Protein AF-A0A7X8VJ86-F1 (afdb_monomer_lite)

Secondary structure (DSSP, 8-state):
-PPEEEETTEEEEEEEEEEETTEEEEEE-TTS-HHHHHHHHHHHHTT--TTT--TTTT--SEEEEE-TTT--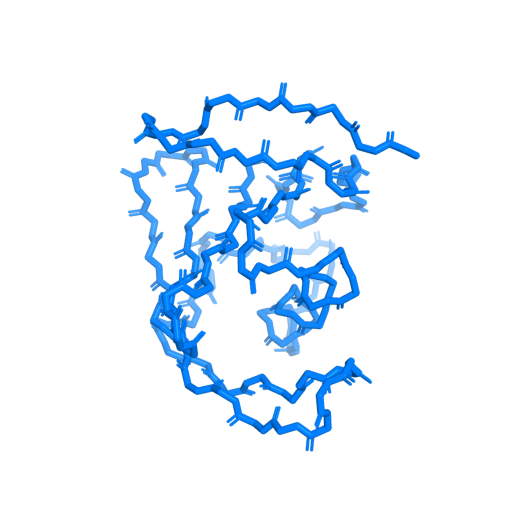EEEEEEEE-SSS-EEEEETTTEEEEE-

Sequence (99 aa):
MGKDVTIAGAPATVCIYGDGWGTNVWAGNANASCEFVSAVHEELIEGLDPTRDNIRQNLKPAITVTSPVTQQSYDMTCVQRNEELLSCTGGANATVFFY

Radius of gyration: 12.18 Å; chains: 1; bounding box: 28×31×28 Å

Structure (mmCIF, N/CA/C/O backbone):
data_AF-A0A7X8VJ86-F1
#
_entry.id   AF-A0A7X8VJ86-F1
#
loop_
_atom_site.group_PDB
_atom_site.id
_atom_site.type_symbol
_atom_site.label_atom_id
_atom_site.label_alt_id
_atom_site.label_comp_id
_atom_site.label_asym_id
_atom_site.label_entity_id
_atom_site.label_seq_id
_atom_site.pdbx_PDB_ins_code
_atom_site.Cartn_x
_atom_site.Cartn_y
_atom_site.Cartn_z
_atom_site.occupancy
_atom_site.B_iso_or_equiv
_atom_site.auth_seq_id
_atom_site.auth_comp_id
_atom_site.auth_asym_id
_atom_site.auth_atom_id
_atom_site.pdbx_PDB_model_num
ATOM 1 N N . MET A 1 1 ? 11.921 10.426 12.709 1.00 43.94 1 MET A N 1
ATOM 2 C CA . MET A 1 1 ? 11.079 11.524 12.187 1.00 43.94 1 MET A CA 1
ATOM 3 C C . MET A 1 1 ? 11.174 11.501 10.680 1.00 43.94 1 MET A C 1
ATOM 5 O O . MET A 1 1 ? 12.288 11.538 10.165 1.00 43.94 1 MET A O 1
ATOM 9 N N . GLY A 1 2 ? 10.036 11.330 10.014 1.00 50.91 2 GLY A N 1
ATOM 10 C CA . GLY A 1 2 ? 9.982 11.212 8.566 1.00 50.91 2 GLY A CA 1
ATOM 11 C C . GLY A 1 2 ? 10.228 12.530 7.853 1.00 50.91 2 GLY A C 1
ATOM 12 O O . GLY A 1 2 ? 10.022 13.596 8.429 1.00 50.91 2 GLY A O 1
ATOM 13 N N . LYS A 1 3 ? 10.713 12.457 6.614 1.00 59.38 3 LYS A N 1
ATOM 14 C CA . LYS A 1 3 ? 10.787 13.623 5.730 1.00 59.38 3 LYS A CA 1
ATOM 15 C C . LYS A 1 3 ? 9.561 13.627 4.833 1.00 59.38 3 LYS A C 1
ATOM 17 O O . LYS A 1 3 ? 9.259 12.600 4.226 1.00 59.38 3 LYS A O 1
ATOM 22 N N . ASP A 1 4 ? 8.894 14.770 4.745 1.00 64.81 4 ASP A N 1
ATOM 23 C CA . ASP A 1 4 ? 7.819 14.965 3.780 1.00 64.81 4 ASP A CA 1
ATOM 24 C C . ASP A 1 4 ? 8.415 15.014 2.372 1.00 64.81 4 ASP A C 1
ATOM 26 O O . ASP A 1 4 ? 9.352 15.763 2.083 1.00 64.81 4 ASP A O 1
ATOM 30 N N . VAL A 1 5 ? 7.891 14.161 1.507 1.00 65.75 5 VAL A N 1
ATOM 31 C CA . VAL A 1 5 ? 8.307 13.950 0.126 1.00 65.75 5 VAL A CA 1
ATOM 32 C C . VAL A 1 5 ? 7.072 13.939 -0.764 1.00 65.75 5 VAL A C 1
ATOM 34 O O . VAL A 1 5 ? 5.961 13.657 -0.327 1.00 65.75 5 VAL A O 1
ATOM 37 N N . THR A 1 6 ? 7.248 14.257 -2.040 1.00 70.50 6 THR A N 1
ATOM 38 C CA . THR A 1 6 ? 6.187 14.060 -3.032 1.00 70.50 6 THR A CA 1
ATOM 39 C C . THR A 1 6 ? 6.509 12.802 -3.822 1.00 70.50 6 THR A C 1
ATOM 41 O O . THR A 1 6 ? 7.485 12.788 -4.570 1.00 70.50 6 THR A O 1
ATOM 44 N N . ILE A 1 7 ? 5.708 11.748 -3.660 1.00 64.06 7 ILE A N 1
ATOM 45 C CA . ILE A 1 7 ? 5.861 10.489 -4.401 1.00 64.06 7 ILE A CA 1
ATOM 46 C C . ILE A 1 7 ? 4.687 10.367 -5.367 1.00 64.06 7 ILE A C 1
ATOM 48 O O . ILE A 1 7 ? 3.530 10.441 -4.963 1.00 64.06 7 ILE A O 1
ATOM 52 N N . ALA A 1 8 ? 4.988 10.232 -6.662 1.00 59.94 8 ALA A N 1
ATOM 53 C CA . ALA A 1 8 ? 3.986 10.189 -7.733 1.00 59.94 8 ALA A CA 1
ATOM 54 C C . ALA A 1 8 ? 2.981 11.368 -7.709 1.00 59.94 8 ALA A C 1
ATOM 56 O O . ALA A 1 8 ? 1.814 11.209 -8.056 1.00 59.94 8 ALA A O 1
ATOM 57 N N . GLY A 1 9 ? 3.427 12.558 -7.287 1.00 62.28 9 GLY A N 1
ATOM 58 C CA . GLY A 1 9 ? 2.580 13.753 -7.182 1.00 62.28 9 GLY A CA 1
ATOM 59 C C . GLY A 1 9 ? 1.719 13.833 -5.914 1.00 62.28 9 GLY A C 1
ATOM 60 O O . GLY A 1 9 ? 1.022 14.829 -5.735 1.00 62.28 9 GLY A O 1
ATOM 61 N N . ALA A 1 10 ? 1.780 12.837 -5.023 1.00 67.69 10 ALA A N 1
ATOM 62 C CA . ALA A 1 10 ? 1.075 12.840 -3.744 1.00 67.69 10 ALA A CA 1
ATOM 63 C C . ALA A 1 10 ? 2.025 13.187 -2.581 1.00 67.69 10 ALA A C 1
ATOM 65 O O . ALA A 1 10 ? 3.153 12.684 -2.552 1.00 67.69 10 ALA A O 1
ATOM 66 N N . PRO A 1 11 ? 1.590 14.012 -1.608 1.00 77.06 11 PRO A N 1
ATOM 67 C CA . PRO A 1 11 ? 2.350 14.228 -0.384 1.00 77.06 11 PRO A CA 1
ATOM 68 C C . PRO A 1 11 ? 2.416 12.922 0.416 1.00 77.06 11 PRO A C 1
ATOM 70 O O . PRO A 1 11 ? 1.392 12.294 0.700 1.00 77.06 11 PRO A O 1
ATOM 73 N N . ALA A 1 12 ? 3.630 12.521 0.764 1.00 82.44 12 ALA A N 1
ATOM 74 C CA . ALA A 1 12 ? 3.929 11.338 1.547 1.00 82.44 12 ALA A CA 1
ATOM 75 C C . ALA A 1 12 ? 5.016 11.655 2.576 1.00 82.44 12 ALA A C 1
ATOM 77 O O . ALA A 1 12 ? 5.832 12.550 2.384 1.00 82.44 12 ALA A O 1
ATOM 78 N N . THR A 1 13 ? 5.060 10.897 3.656 1.00 84.75 13 THR A N 1
ATOM 79 C CA . THR A 1 13 ? 6.069 11.012 4.700 1.00 84.75 13 THR A CA 1
ATOM 80 C C . THR A 1 13 ? 6.906 9.741 4.683 1.00 84.75 13 THR A C 1
ATOM 82 O O . THR A 1 13 ? 6.371 8.638 4.804 1.00 84.75 13 THR A O 1
ATOM 85 N N . VAL A 1 14 ? 8.226 9.882 4.517 1.00 85.50 14 VAL A N 1
ATOM 86 C CA . VAL A 1 14 ? 9.162 8.750 4.600 1.00 85.50 14 VAL A CA 1
ATOM 87 C C . VAL A 1 14 ? 9.178 8.221 6.025 1.00 85.50 14 VAL A C 1
ATOM 89 O O . VAL A 1 14 ? 9.579 8.931 6.940 1.00 85.50 14 VAL A O 1
ATOM 92 N N . C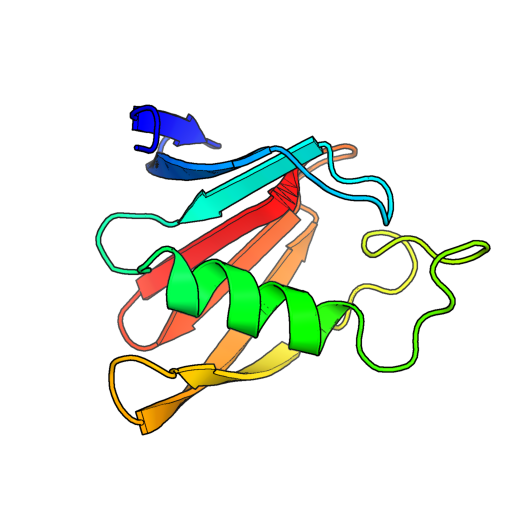YS A 1 15 ? 8.780 6.974 6.211 1.00 85.00 15 CYS A N 1
ATOM 93 C CA . CYS A 1 15 ? 8.700 6.335 7.516 1.00 85.00 15 CYS A CA 1
ATOM 94 C C . CYS A 1 15 ? 9.958 5.537 7.835 1.00 85.00 15 CYS A C 1
ATOM 96 O O . CYS A 1 15 ? 10.494 5.638 8.939 1.00 85.00 15 CYS A O 1
ATOM 98 N N . ILE A 1 16 ? 10.440 4.781 6.849 1.00 79.12 16 ILE A N 1
ATOM 99 C CA . ILE A 1 16 ? 11.589 3.891 6.976 1.00 79.12 16 ILE A CA 1
ATOM 100 C C . ILE A 1 16 ? 12.488 4.108 5.760 1.00 79.12 16 ILE A C 1
ATOM 102 O O . ILE A 1 16 ? 12.015 4.207 4.627 1.00 79.12 16 ILE A O 1
ATOM 106 N N . TYR A 1 17 ? 13.791 4.211 6.007 1.00 70.88 17 TYR A N 1
ATOM 107 C CA . TYR A 1 17 ? 14.798 4.038 4.966 1.00 70.88 17 TYR A CA 1
ATOM 108 C C . TYR A 1 17 ? 15.091 2.538 4.923 1.00 70.88 17 TYR A C 1
ATOM 110 O O . TYR A 1 17 ? 15.433 1.966 5.955 1.00 70.88 17 TYR A O 1
ATOM 118 N N . GLY A 1 18 ? 14.808 1.933 3.773 1.00 63.72 18 GLY A N 1
ATOM 119 C CA . GLY A 1 18 ? 14.569 0.510 3.558 1.00 63.72 18 GLY A CA 1
ATOM 120 C C . GLY A 1 18 ? 15.652 -0.411 4.102 1.00 63.72 18 GLY A C 1
ATOM 121 O O . GLY A 1 18 ? 16.822 -0.047 4.228 1.00 63.72 18 GLY A O 1
ATOM 122 N N . ASP A 1 19 ? 15.220 -1.622 4.422 1.00 64.31 19 ASP A N 1
ATOM 123 C CA . ASP A 1 19 ? 15.983 -2.655 5.117 1.00 64.31 19 ASP A CA 1
ATOM 124 C C . ASP A 1 19 ? 16.263 -3.896 4.240 1.00 64.31 19 ASP A C 1
ATOM 126 O O . ASP A 1 19 ? 16.894 -4.843 4.713 1.00 64.31 19 ASP A O 1
ATOM 130 N N . GLY A 1 20 ? 15.856 -3.894 2.959 1.00 67.12 20 GLY A N 1
ATOM 131 C CA . GLY A 1 20 ? 16.052 -5.013 2.031 1.00 67.12 20 GLY A CA 1
ATOM 132 C C . GLY A 1 20 ? 14.978 -5.130 0.936 1.00 67.12 20 GLY A C 1
ATOM 133 O O . GLY A 1 20 ? 14.298 -4.165 0.586 1.00 67.12 20 GLY A O 1
ATOM 134 N N . TRP A 1 21 ? 14.850 -6.327 0.345 1.00 72.31 21 TRP A N 1
ATOM 135 C CA . TRP A 1 21 ? 13.817 -6.702 -0.649 1.00 72.31 21 TRP A CA 1
ATOM 136 C C . TRP A 1 21 ? 13.723 -5.816 -1.907 1.00 72.31 21 TRP A C 1
ATOM 138 O O . TRP A 1 21 ? 12.701 -5.775 -2.601 1.00 72.31 21 TRP A O 1
ATOM 148 N N . GLY A 1 22 ? 14.819 -5.126 -2.233 1.00 73.88 22 GLY A N 1
ATOM 149 C CA . GLY A 1 22 ? 14.922 -4.222 -3.376 1.00 73.88 22 GLY A CA 1
ATOM 150 C C . GLY A 1 22 ? 14.309 -2.840 -3.145 1.00 73.88 22 GLY A C 1
ATOM 151 O O . GLY A 1 22 ? 14.183 -2.091 -4.110 1.00 73.88 22 GLY A O 1
ATOM 152 N N . THR A 1 23 ? 13.934 -2.492 -1.914 1.00 79.00 23 THR A N 1
ATOM 153 C CA . THR A 1 23 ? 13.357 -1.185 -1.567 1.00 79.00 23 THR A CA 1
ATOM 154 C C . THR A 1 23 ? 14.281 -0.429 -0.612 1.00 79.00 23 THR A C 1
ATOM 156 O O . THR A 1 23 ? 14.867 -1.005 0.299 1.00 79.00 23 THR A O 1
ATOM 159 N N . ASN A 1 24 ? 14.426 0.869 -0.842 1.00 80.69 24 ASN A N 1
ATOM 160 C CA . ASN A 1 24 ? 15.285 1.796 -0.114 1.00 80.69 24 ASN A CA 1
ATOM 161 C C . ASN A 1 24 ? 14.494 2.843 0.682 1.00 80.69 24 ASN A C 1
ATOM 163 O O . ASN A 1 24 ? 15.062 3.500 1.555 1.00 80.69 24 ASN A O 1
ATOM 167 N N . VAL A 1 25 ? 13.213 3.061 0.381 1.00 87.00 25 VAL A N 1
ATOM 168 C CA . VAL A 1 25 ? 12.370 4.064 1.042 1.00 87.00 25 VAL A CA 1
ATOM 169 C C . VAL A 1 25 ? 10.936 3.563 1.135 1.00 87.00 25 VAL A C 1
ATOM 171 O O . VAL A 1 25 ? 10.315 3.235 0.124 1.00 87.00 25 VAL A O 1
ATOM 174 N N . TRP A 1 26 ? 10.384 3.563 2.349 1.00 90.50 26 TRP A N 1
ATOM 175 C CA . TRP A 1 26 ? 8.973 3.276 2.598 1.00 90.50 26 TRP A CA 1
ATOM 176 C C . TRP A 1 26 ? 8.291 4.520 3.138 1.00 90.50 26 TRP A C 1
ATOM 178 O O . TRP A 1 26 ? 8.767 5.142 4.095 1.00 90.50 26 TRP A O 1
ATOM 188 N N . ALA A 1 27 ? 7.172 4.891 2.533 1.00 90.94 27 ALA A N 1
ATOM 189 C CA . ALA A 1 27 ? 6.472 6.123 2.855 1.00 90.94 27 ALA A CA 1
ATOM 190 C C . ALA A 1 27 ? 4.956 5.927 2.864 1.00 90.94 27 ALA A C 1
ATOM 192 O O . ALA A 1 27 ? 4.423 5.116 2.114 1.00 90.94 27 ALA A O 1
ATOM 193 N N . GLY A 1 28 ? 4.260 6.703 3.690 1.00 91.12 28 GLY A N 1
ATOM 194 C CA . GLY A 1 28 ? 2.798 6.736 3.754 1.00 91.12 28 GLY A CA 1
ATOM 195 C C . GLY A 1 28 ? 2.267 8.128 3.436 1.00 91.12 28 GLY A C 1
ATOM 196 O O . GLY A 1 28 ? 2.951 9.118 3.681 1.00 91.12 28 GLY A O 1
ATOM 197 N N . ASN A 1 29 ? 1.062 8.235 2.880 1.00 90.19 29 ASN A N 1
ATOM 198 C CA . ASN A 1 29 ? 0.361 9.520 2.803 1.00 90.19 29 ASN A CA 1
ATOM 199 C C . ASN A 1 29 ? -0.229 9.922 4.172 1.00 90.19 29 ASN A C 1
ATOM 201 O O . ASN A 1 29 ? -0.109 9.195 5.151 1.00 90.19 29 ASN A O 1
ATOM 205 N N . ALA A 1 30 ? -0.934 11.055 4.236 1.00 87.75 30 ALA A N 1
ATOM 206 C CA . ALA A 1 30 ? -1.541 11.559 5.476 1.00 87.75 30 ALA A CA 1
ATOM 207 C C . ALA A 1 30 ? -2.535 10.592 6.165 1.00 87.75 30 ALA A C 1
ATOM 209 O O . ALA A 1 30 ? -2.848 10.781 7.337 1.00 87.75 30 ALA A O 1
ATOM 210 N N . ASN A 1 31 ? -3.021 9.566 5.457 1.00 88.75 31 ASN A N 1
ATOM 211 C CA . ASN A 1 31 ? -3.951 8.563 5.980 1.00 88.75 31 ASN A CA 1
ATOM 212 C C . ASN A 1 31 ? -3.254 7.245 6.370 1.00 88.75 31 ASN A C 1
ATOM 214 O O . ASN A 1 31 ? -3.916 6.330 6.852 1.00 88.75 31 ASN A O 1
A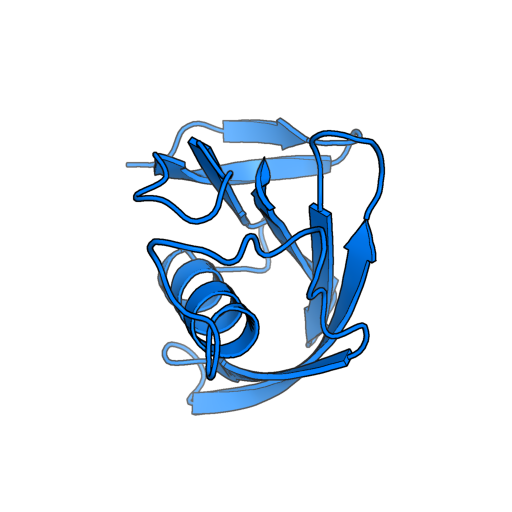TOM 218 N N . ALA A 1 32 ? -1.942 7.130 6.159 1.00 88.56 32 ALA A N 1
ATOM 219 C CA . ALA A 1 32 ? -1.147 5.955 6.488 1.00 88.56 32 ALA A CA 1
ATOM 220 C C . ALA A 1 32 ? -0.083 6.329 7.527 1.00 88.56 32 ALA A C 1
ATOM 222 O O . ALA A 1 32 ? 0.861 7.059 7.230 1.00 88.56 32 ALA A O 1
ATOM 223 N N . SER A 1 33 ? -0.224 5.820 8.753 1.00 89.62 33 SER A N 1
ATOM 224 C CA . SER A 1 33 ? 0.813 5.993 9.775 1.00 89.62 33 SER A CA 1
ATOM 225 C C . SER A 1 33 ? 2.052 5.159 9.442 1.00 89.62 33 SER A C 1
ATOM 227 O O . SER A 1 33 ? 1.979 4.197 8.676 1.00 89.62 33 SER A O 1
ATOM 229 N N . CYS A 1 34 ? 3.194 5.479 10.047 1.00 90.06 34 CYS A N 1
ATOM 230 C CA . CYS A 1 34 ? 4.416 4.713 9.810 1.00 90.06 34 CYS A CA 1
ATOM 231 C C . CYS A 1 34 ? 4.328 3.266 10.303 1.00 90.06 34 CYS A C 1
ATOM 233 O O . CYS A 1 34 ? 4.873 2.372 9.667 1.00 90.06 34 CYS A O 1
ATOM 235 N N . GLU A 1 35 ? 3.584 3.019 11.376 1.00 90.38 35 GLU A N 1
ATOM 236 C CA . GLU A 1 35 ? 3.282 1.670 11.850 1.00 90.38 35 GLU A CA 1
ATOM 237 C C . GLU A 1 35 ? 2.414 0.908 10.840 1.00 90.38 35 GLU A C 1
ATOM 239 O O . GLU A 1 35 ? 2.625 -0.281 10.617 1.00 90.38 35 GLU A O 1
ATOM 244 N N . PHE A 1 36 ? 1.465 1.590 10.186 1.00 91.88 36 PHE A N 1
ATOM 245 C CA . PHE A 1 36 ? 0.675 0.984 9.116 1.00 91.88 36 PHE A CA 1
ATOM 246 C C . PHE A 1 36 ? 1.523 0.691 7.871 1.00 91.88 36 PHE A C 1
ATOM 248 O O . PHE A 1 36 ? 1.367 -0.365 7.268 1.00 91.88 36 PHE A O 1
ATOM 255 N N . VAL A 1 37 ? 2.457 1.579 7.511 1.00 92.19 37 VAL A N 1
ATOM 256 C CA . VAL A 1 37 ? 3.421 1.350 6.419 1.00 92.19 37 VAL A CA 1
ATOM 257 C C . VAL A 1 37 ? 4.239 0.077 6.662 1.00 92.19 37 VAL A C 1
ATOM 259 O O . VAL A 1 37 ? 4.358 -0.739 5.748 1.00 92.19 37 VAL A O 1
ATOM 262 N N . SER A 1 38 ? 4.742 -0.131 7.884 1.00 91.00 38 SER A N 1
ATOM 263 C CA . SER A 1 38 ? 5.451 -1.366 8.250 1.00 91.00 38 SER A CA 1
ATOM 264 C C . SER A 1 38 ? 4.559 -2.603 8.154 1.00 91.00 38 SER A C 1
ATOM 266 O O . SER A 1 38 ? 4.971 -3.597 7.570 1.00 91.00 38 SER A O 1
ATOM 268 N N . ALA A 1 39 ? 3.320 -2.535 8.650 1.00 92.81 39 ALA A N 1
ATOM 269 C CA . ALA A 1 39 ? 2.384 -3.660 8.570 1.00 92.81 39 ALA A CA 1
ATOM 270 C C . ALA A 1 39 ? 2.054 -4.044 7.113 1.00 92.81 39 ALA A C 1
ATOM 272 O O . ALA A 1 39 ? 1.974 -5.221 6.775 1.00 92.81 39 ALA A O 1
ATOM 273 N N . VAL A 1 40 ? 1.906 -3.051 6.226 1.00 92.88 40 VAL A N 1
ATOM 274 C CA . VAL A 1 40 ? 1.719 -3.289 4.785 1.00 92.88 40 VAL A CA 1
ATOM 275 C C . VAL A 1 40 ? 2.945 -3.971 4.178 1.00 92.88 40 VAL A C 1
ATOM 277 O O . VAL A 1 40 ? 2.796 -4.858 3.339 1.00 92.88 40 VAL A O 1
ATOM 280 N N . HIS A 1 41 ? 4.149 -3.568 4.588 1.00 91.69 41 HIS A N 1
ATOM 281 C CA . HIS A 1 41 ? 5.378 -4.206 4.130 1.00 91.69 41 HIS A CA 1
ATOM 282 C C . HIS A 1 41 ? 5.464 -5.670 4.565 1.00 91.69 41 HIS A C 1
ATOM 284 O O . HIS A 1 41 ? 5.706 -6.531 3.723 1.00 91.69 41 HIS A O 1
ATOM 290 N N . GLU A 1 42 ? 5.246 -5.953 5.851 1.00 90.81 42 GLU A N 1
ATOM 291 C CA . GLU A 1 42 ? 5.303 -7.308 6.414 1.00 90.81 42 GLU A CA 1
ATOM 292 C C . GLU A 1 42 ? 4.388 -8.274 5.651 1.00 90.81 42 GLU A C 1
ATOM 294 O O . GLU A 1 42 ? 4.816 -9.365 5.281 1.00 90.81 42 GLU A O 1
ATOM 299 N N . GLU A 1 43 ? 3.178 -7.832 5.309 1.00 93.38 43 GLU A N 1
ATOM 300 C CA . GLU A 1 43 ? 2.225 -8.627 4.533 1.00 93.38 43 GLU A CA 1
ATOM 301 C C . GLU A 1 43 ? 2.683 -8.874 3.079 1.00 93.38 43 GLU A C 1
ATOM 303 O O . GLU A 1 43 ? 2.479 -9.952 2.506 1.00 93.38 43 GLU A O 1
ATOM 308 N N . LEU A 1 44 ? 3.342 -7.885 2.462 1.00 90.00 44 LEU A N 1
ATOM 309 C CA . LEU A 1 44 ? 3.903 -8.021 1.114 1.00 90.00 44 LEU A CA 1
ATOM 310 C C . LEU A 1 44 ? 5.057 -9.021 1.063 1.00 90.00 44 LEU A C 1
ATOM 312 O O . LEU A 1 44 ? 5.156 -9.772 0.091 1.00 90.00 44 LEU A O 1
ATOM 316 N N . ILE A 1 45 ? 5.918 -9.024 2.082 1.00 89.31 45 ILE A N 1
ATOM 317 C CA . ILE A 1 45 ? 7.072 -9.928 2.148 1.00 89.31 45 ILE A CA 1
ATOM 318 C C . ILE A 1 45 ? 6.752 -11.277 2.787 1.00 89.31 45 ILE A C 1
ATOM 320 O O . ILE A 1 45 ? 7.604 -12.165 2.784 1.00 89.31 45 ILE A O 1
ATOM 324 N N . GLU A 1 46 ? 5.546 -11.463 3.324 1.00 89.94 46 GLU A N 1
ATOM 325 C CA . GLU A 1 46 ? 5.148 -12.733 3.918 1.00 89.94 46 GLU A CA 1
ATOM 326 C C . GLU A 1 46 ? 5.251 -13.864 2.881 1.00 89.94 46 GLU A C 1
ATOM 328 O O . GLU A 1 46 ? 4.586 -13.850 1.837 1.00 89.94 46 GLU A O 1
ATOM 333 N N . GLY A 1 47 ? 6.095 -14.852 3.193 1.00 84.50 47 GLY A N 1
ATOM 334 C CA . GLY A 1 47 ? 6.387 -15.997 2.332 1.00 84.50 47 GLY A CA 1
ATOM 335 C C . GLY A 1 47 ? 7.526 -15.783 1.328 1.00 84.50 47 GLY A C 1
ATOM 336 O O . GLY A 1 47 ? 7.831 -16.719 0.592 1.00 84.50 47 GLY A O 1
ATOM 337 N N . LEU A 1 48 ? 8.162 -14.605 1.302 1.00 86.38 48 LEU A N 1
ATOM 338 C CA . LEU A 1 48 ? 9.319 -14.313 0.448 1.00 86.38 48 LEU A CA 1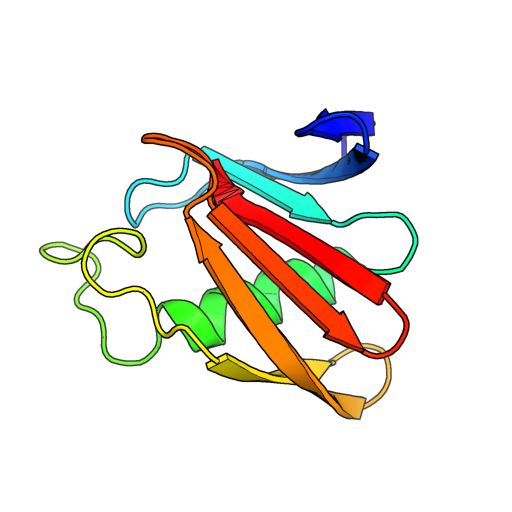
ATOM 339 C C . LEU A 1 48 ? 10.644 -14.595 1.164 1.00 86.38 48 LEU A C 1
ATOM 341 O O . LEU A 1 48 ? 10.799 -14.318 2.356 1.00 86.38 48 LEU A O 1
ATOM 345 N N . ASP A 1 49 ? 11.630 -15.095 0.417 1.00 81.19 49 ASP A N 1
ATOM 346 C CA . ASP A 1 4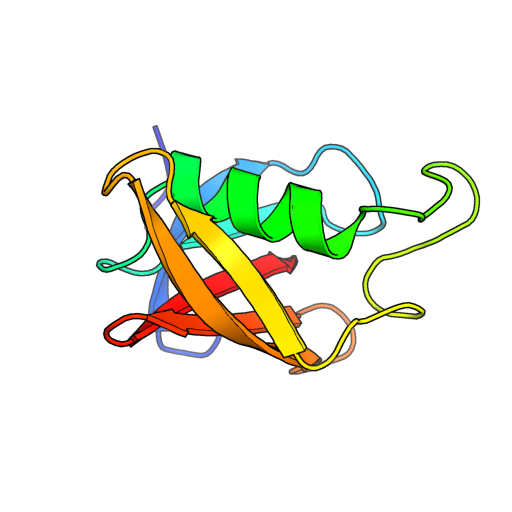9 ? 12.996 -15.249 0.911 1.00 81.19 49 ASP A CA 1
ATOM 347 C C . ASP A 1 49 ? 13.752 -13.905 0.806 1.00 81.19 49 ASP A C 1
ATOM 349 O O . ASP A 1 49 ? 13.981 -13.420 -0.306 1.00 81.19 49 ASP A O 1
ATOM 353 N N . PRO A 1 50 ? 14.218 -13.313 1.924 1.00 72.81 50 PRO A N 1
ATOM 354 C CA . PRO A 1 50 ? 14.921 -12.023 1.929 1.00 72.81 50 PRO A CA 1
ATOM 355 C C . PRO A 1 50 ? 16.193 -11.973 1.076 1.00 72.81 50 PRO A C 1
ATOM 357 O O . PRO A 1 50 ? 16.666 -10.889 0.735 1.00 72.81 50 PRO A O 1
ATOM 360 N N . THR A 1 51 ? 16.788 -13.126 0.769 1.00 75.44 51 THR A N 1
ATOM 361 C CA . THR A 1 51 ? 18.053 -13.223 0.030 1.00 75.44 51 THR A CA 1
ATOM 362 C C . THR A 1 51 ? 17.869 -13.467 -1.463 1.00 75.44 51 THR A C 1
ATOM 364 O O . THR A 1 51 ? 18.806 -13.240 -2.232 1.00 75.44 51 THR A O 1
ATOM 367 N N . ARG A 1 52 ? 16.690 -13.940 -1.884 1.00 76.06 52 ARG A N 1
ATOM 368 C CA . ARG A 1 52 ? 16.436 -14.378 -3.269 1.00 76.06 52 ARG A CA 1
ATOM 369 C C . ARG A 1 52 ? 15.299 -13.620 -3.932 1.00 76.06 52 ARG A C 1
ATOM 371 O O . ARG A 1 52 ? 15.350 -13.427 -5.145 1.00 76.06 52 ARG A O 1
ATOM 378 N N . ASP A 1 53 ? 14.318 -13.189 -3.150 1.00 82.00 53 ASP A N 1
ATOM 379 C CA . ASP A 1 53 ? 13.097 -12.580 -3.644 1.00 82.00 53 ASP A CA 1
ATOM 380 C C . ASP A 1 53 ? 13.111 -11.065 -3.465 1.00 82.00 53 ASP A C 1
ATOM 382 O O . ASP A 1 53 ? 13.640 -10.510 -2.501 1.00 82.00 53 ASP A O 1
ATOM 386 N N . ASN A 1 54 ? 12.472 -10.378 -4.408 1.00 80.69 54 ASN A N 1
ATOM 387 C CA . ASN A 1 54 ? 12.130 -8.973 -4.258 1.00 80.69 54 ASN A CA 1
ATOM 388 C C . ASN A 1 54 ? 10.612 -8.787 -4.355 1.00 80.69 54 ASN A C 1
ATOM 390 O O . ASN A 1 54 ? 9.908 -9.577 -4.995 1.00 80.69 54 ASN A O 1
ATOM 394 N N . ILE A 1 55 ? 10.114 -7.720 -3.725 1.00 83.44 55 ILE A N 1
ATOM 395 C CA . ILE A 1 55 ? 8.672 -7.428 -3.662 1.00 83.44 55 ILE A CA 1
ATOM 396 C C . ILE A 1 55 ? 8.100 -7.174 -5.061 1.00 83.44 55 ILE A C 1
ATOM 398 O O . ILE A 1 55 ? 6.955 -7.515 -5.327 1.00 83.44 55 ILE A O 1
ATOM 402 N N . ARG A 1 56 ? 8.882 -6.590 -5.978 1.00 83.31 56 ARG A N 1
ATOM 403 C CA . ARG A 1 56 ? 8.390 -6.203 -7.312 1.00 83.31 56 ARG A CA 1
ATOM 404 C C . ARG A 1 56 ? 8.096 -7.414 -8.203 1.00 83.31 56 ARG A C 1
ATOM 406 O O . ARG A 1 56 ? 7.097 -7.416 -8.910 1.00 83.31 56 ARG A O 1
ATOM 413 N N . GLN A 1 57 ? 8.933 -8.448 -8.153 1.00 85.50 57 GLN A N 1
ATOM 414 C CA . GLN A 1 57 ? 8.770 -9.684 -8.928 1.00 85.50 57 GLN A CA 1
ATOM 415 C C . GLN A 1 57 ? 7.709 -10.609 -8.333 1.00 85.50 57 GLN A C 1
ATOM 417 O O . GLN A 1 57 ? 7.078 -11.356 -9.075 1.00 85.50 57 GLN A O 1
ATOM 422 N N . ASN A 1 58 ? 7.490 -10.529 -7.020 1.00 87.00 58 ASN A N 1
ATOM 423 C CA . ASN A 1 58 ? 6.524 -11.353 -6.297 1.00 87.00 58 ASN A CA 1
ATOM 424 C C . ASN A 1 58 ? 5.330 -10.540 -5.779 1.00 87.00 58 ASN A C 1
ATOM 426 O O . ASN A 1 58 ? 4.731 -10.879 -4.758 1.00 87.00 58 ASN A O 1
ATOM 430 N N . LEU A 1 59 ? 4.992 -9.440 -6.458 1.00 88.75 59 LEU A N 1
ATOM 431 C CA . LEU A 1 59 ? 3.979 -8.518 -5.969 1.00 88.75 59 LEU A CA 1
ATOM 432 C C . LEU A 1 59 ? 2.616 -9.205 -5.856 1.00 88.75 59 LEU A C 1
ATOM 434 O O . LEU A 1 59 ? 2.007 -9.575 -6.860 1.00 88.75 59 LEU A O 1
ATOM 438 N N . LYS A 1 60 ? 2.099 -9.280 -4.628 1.00 89.62 60 LYS A N 1
ATOM 439 C CA . LYS A 1 60 ? 0.701 -9.615 -4.356 1.00 89.62 60 LYS A CA 1
ATOM 440 C C . LYS A 1 60 ? -0.175 -8.423 -4.782 1.00 89.62 60 LYS A C 1
ATOM 442 O O . LYS A 1 60 ? -0.073 -7.364 -4.167 1.00 89.62 60 LYS A O 1
ATOM 447 N N . PRO A 1 61 ? -1.033 -8.538 -5.816 1.00 90.00 61 PRO A N 1
ATOM 448 C CA . PRO A 1 61 ? -1.808 -7.400 -6.326 1.00 90.00 61 PRO A CA 1
ATOM 449 C C . PRO A 1 61 ? -2.907 -6.933 -5.359 1.00 90.00 61 PRO A C 1
ATOM 451 O O . PRO A 1 61 ? -3.374 -5.798 -5.448 1.00 90.00 61 PRO A O 1
ATOM 454 N N . ALA A 1 62 ? -3.314 -7.798 -4.432 1.00 93.12 62 ALA A N 1
ATOM 455 C CA . ALA A 1 62 ? -4.225 -7.484 -3.345 1.00 93.12 62 ALA A CA 1
ATOM 456 C C . ALA A 1 62 ? -3.738 -8.164 -2.064 1.00 93.12 62 ALA A C 1
ATOM 458 O O . ALA A 1 62 ? -3.318 -9.322 -2.104 1.00 93.12 62 ALA A O 1
ATOM 459 N 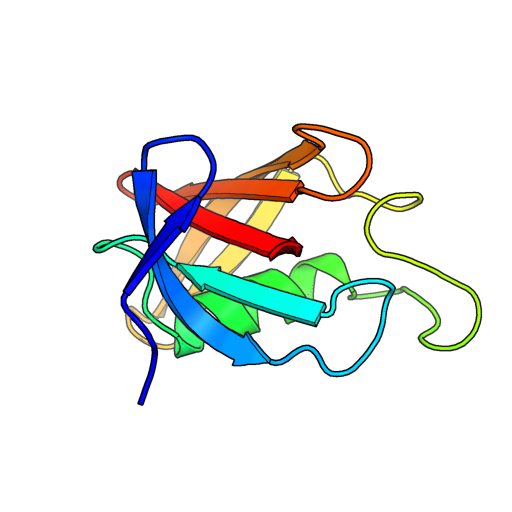N . ILE A 1 63 ? -3.802 -7.434 -0.955 1.00 94.12 63 ILE A N 1
ATOM 460 C CA . ILE A 1 63 ? -3.446 -7.904 0.386 1.00 94.12 63 ILE A CA 1
ATOM 461 C C . ILE A 1 63 ? -4.463 -7.374 1.396 1.00 94.12 63 ILE A C 1
ATOM 463 O O . ILE A 1 63 ? -5.065 -6.319 1.177 1.00 94.12 63 ILE A O 1
ATOM 467 N N . THR A 1 64 ? -4.615 -8.072 2.516 1.00 95.31 64 THR A N 1
ATOM 468 C CA . THR A 1 64 ? -5.436 -7.621 3.643 1.00 95.31 64 THR A CA 1
ATOM 469 C C . THR A 1 64 ? -4.512 -7.350 4.819 1.00 95.31 64 THR A C 1
ATOM 471 O O . THR A 1 64 ? -3.866 -8.258 5.323 1.00 95.31 64 THR A O 1
ATOM 474 N N . VAL A 1 65 ? -4.448 -6.097 5.267 1.00 94.25 65 VAL A N 1
ATOM 475 C CA . VAL A 1 65 ? -3.498 -5.667 6.302 1.00 94.25 65 VAL A CA 1
ATOM 476 C C . VAL A 1 65 ? -4.255 -5.248 7.545 1.00 94.25 65 VAL A C 1
ATOM 478 O O . VAL A 1 65 ? -5.132 -4.385 7.485 1.00 94.25 65 VAL A O 1
ATOM 481 N N . THR A 1 66 ? -3.895 -5.821 8.690 1.00 93.56 66 THR A N 1
ATOM 482 C CA . THR A 1 66 ? -4.430 -5.384 9.983 1.00 93.56 66 THR A CA 1
ATOM 483 C C . THR A 1 66 ? -3.609 -4.219 10.513 1.00 93.56 66 THR A C 1
ATOM 485 O O . THR A 1 66 ? -2.419 -4.350 10.784 1.00 93.56 66 THR A O 1
ATOM 488 N N . SER A 1 67 ? -4.246 -3.059 10.659 1.00 89.81 67 SER A N 1
ATOM 489 C CA . SER A 1 67 ? -3.591 -1.858 11.164 1.00 89.81 67 SER A CA 1
ATOM 490 C C . SER A 1 67 ? -3.313 -1.973 12.663 1.00 89.81 67 SER A C 1
ATOM 492 O O . SER A 1 67 ? -4.259 -2.126 13.440 1.00 89.81 67 SER A O 1
ATOM 494 N N . PRO A 1 68 ? -2.058 -1.807 13.114 1.00 88.44 68 PRO A N 1
ATOM 495 C CA . PRO A 1 68 ? -1.744 -1.810 14.541 1.00 88.44 68 PRO A CA 1
ATOM 496 C C . PRO A 1 68 ? -2.320 -0.583 15.268 1.00 88.44 68 PRO A C 1
ATOM 498 O O . PRO A 1 68 ? -2.557 -0.640 16.474 1.00 88.44 68 PRO A O 1
ATOM 501 N N . VAL A 1 69 ? -2.589 0.510 14.543 1.00 88.94 69 VAL A N 1
ATOM 502 C CA . VAL A 1 69 ? -3.100 1.770 15.109 1.00 88.94 69 VAL A CA 1
ATOM 503 C C . VAL A 1 69 ? -4.607 1.719 15.335 1.00 88.94 69 VAL A C 1
ATOM 505 O O . VAL A 1 69 ? -5.087 2.133 16.387 1.00 88.94 69 VAL A O 1
ATOM 508 N N . THR A 1 70 ? -5.364 1.218 14.357 1.00 89.75 70 THR A N 1
ATOM 509 C CA . THR A 1 70 ? -6.835 1.186 14.432 1.00 89.75 70 THR A CA 1
ATOM 510 C C . THR A 1 70 ? -7.390 -0.179 14.824 1.00 89.75 70 THR A C 1
ATOM 512 O O . THR A 1 70 ? -8.579 -0.270 15.122 1.00 89.75 70 THR A O 1
ATOM 515 N N . GLN A 1 71 ? -6.555 -1.227 14.831 1.00 93.06 71 GLN A N 1
ATOM 516 C CA . GLN A 1 71 ? -6.937 -2.630 15.054 1.00 93.06 71 GLN A CA 1
ATOM 517 C C . GLN A 1 71 ? -7.957 -3.159 14.030 1.00 93.06 71 GLN A C 1
ATOM 519 O O . GLN A 1 71 ? -8.639 -4.153 14.269 1.00 93.06 71 GLN A O 1
ATOM 524 N N . GLN A 1 72 ? -8.077 -2.492 12.880 1.00 91.88 72 GLN A N 1
ATOM 525 C CA . GLN A 1 72 ? -8.969 -2.876 11.788 1.00 91.88 72 GLN A CA 1
ATOM 526 C C . GLN A 1 72 ? -8.167 -3.452 10.627 1.00 91.88 72 GLN A C 1
ATOM 528 O O . GLN A 1 72 ? -7.050 -3.008 10.357 1.00 91.88 72 GLN A O 1
ATOM 533 N N . SER A 1 73 ? -8.764 -4.404 9.916 1.00 93.44 73 SER A N 1
ATOM 534 C CA . SER A 1 73 ? -8.210 -4.936 8.675 1.00 93.44 73 SER A CA 1
ATOM 535 C C . SER A 1 73 ? -8.689 -4.118 7.479 1.00 93.44 73 SER A C 1
ATOM 537 O O . SER A 1 73 ? -9.873 -3.791 7.373 1.00 93.44 73 SER A O 1
ATOM 539 N N . TYR A 1 74 ? -7.764 -3.793 6.582 1.00 93.19 74 TYR A N 1
ATOM 540 C CA . TYR A 1 74 ? -8.030 -3.046 5.361 1.00 93.19 74 TYR A CA 1
ATOM 541 C C . TYR A 1 74 ? -7.538 -3.828 4.153 1.00 93.19 74 TYR A C 1
ATOM 543 O O . TYR A 1 74 ? -6.381 -4.249 4.107 1.00 93.19 74 TYR A O 1
ATOM 551 N N . ASP A 1 75 ? -8.403 -3.958 3.153 1.00 95.00 75 ASP A N 1
ATOM 552 C CA . ASP A 1 75 ? -8.003 -4.474 1.852 1.00 95.00 75 ASP A CA 1
ATOM 553 C C . ASP A 1 75 ? -7.269 -3.382 1.078 1.00 95.00 75 ASP A C 1
ATOM 555 O O . ASP A 1 75 ? -7.747 -2.249 0.937 1.00 95.00 75 ASP A O 1
ATOM 559 N N . MET A 1 76 ? -6.089 -3.736 0.584 1.00 94.88 76 MET A N 1
ATOM 560 C CA . MET A 1 76 ? -5.189 -2.858 -0.145 1.00 94.88 76 MET A CA 1
ATOM 561 C C . MET A 1 76 ? -4.960 -3.436 -1.536 1.00 94.88 76 MET A C 1
ATOM 563 O O . MET A 1 76 ? -4.674 -4.620 -1.699 1.00 94.88 76 MET A O 1
ATOM 567 N N . THR A 1 77 ? -5.051 -2.583 -2.550 1.00 95.94 77 THR A N 1
ATOM 568 C CA . THR A 1 77 ? -4.646 -2.912 -3.917 1.00 95.94 77 THR A CA 1
ATOM 569 C C . THR A 1 77 ? -3.228 -2.416 -4.142 1.00 95.94 77 THR A C 1
ATOM 571 O O . THR A 1 77 ? -2.964 -1.217 -4.026 1.00 95.94 77 THR A O 1
ATOM 574 N N . CYS A 1 78 ? -2.326 -3.330 -4.479 1.00 94.12 78 CYS A N 1
ATOM 575 C CA . CYS A 1 78 ? -0.916 -3.054 -4.690 1.00 94.12 78 CYS A CA 1
ATOM 576 C C . CYS A 1 78 ? -0.556 -3.153 -6.165 1.00 94.12 78 CYS A C 1
ATOM 578 O O . CYS A 1 78 ? -0.935 -4.082 -6.873 1.00 94.12 78 CYS A O 1
ATOM 580 N N . VAL A 1 79 ? 0.190 -2.165 -6.637 1.00 93.00 79 VAL A N 1
ATOM 581 C CA . VAL A 1 79 ? 0.513 -2.014 -8.051 1.00 93.00 79 VAL A CA 1
ATOM 582 C C . VAL A 1 79 ? 1.893 -1.409 -8.210 1.00 93.00 79 VAL A C 1
ATOM 584 O O . VAL A 1 79 ? 2.263 -0.440 -7.541 1.00 93.00 79 VAL A O 1
ATOM 587 N N . GLN A 1 80 ? 2.641 -1.973 -9.148 1.00 90.81 80 GLN A N 1
ATOM 588 C CA . GLN A 1 80 ? 3.890 -1.400 -9.603 1.00 90.81 80 GLN A CA 1
ATOM 589 C C . GLN A 1 80 ? 3.580 -0.195 -10.502 1.00 90.81 80 GLN A C 1
ATOM 591 O O . GLN A 1 80 ? 2.883 -0.313 -11.509 1.00 90.81 80 GLN A O 1
ATOM 596 N N . ARG A 1 81 ? 4.046 0.992 -10.104 1.00 85.50 81 ARG A N 1
ATOM 597 C CA . ARG A 1 81 ? 3.824 2.251 -10.832 1.00 85.50 81 ARG A CA 1
ATOM 598 C C . ARG A 1 81 ? 4.869 2.465 -11.919 1.00 85.50 81 ARG A C 1
ATOM 600 O O . ARG A 1 81 ? 4.543 3.008 -12.969 1.00 85.50 81 ARG A O 1
ATOM 607 N N . ASN A 1 82 ? 6.107 2.059 -11.652 1.00 84.69 82 ASN A N 1
ATOM 608 C CA . ASN A 1 82 ? 7.215 2.025 -12.605 1.00 84.69 82 ASN A CA 1
ATOM 609 C C . ASN A 1 82 ? 8.265 0.992 -12.144 1.00 84.69 82 ASN A C 1
ATOM 611 O O . ASN A 1 82 ? 8.003 0.204 -11.238 1.00 84.69 82 ASN A O 1
ATOM 615 N N . GLU A 1 83 ? 9.444 0.967 -12.764 1.00 81.44 83 GLU A N 1
ATOM 616 C CA . GLU A 1 83 ? 10.505 -0.006 -12.453 1.00 81.44 83 GLU A CA 1
ATOM 617 C C . GLU A 1 83 ? 10.968 0.030 -10.984 1.00 81.44 83 GLU A C 1
ATOM 619 O O . GLU A 1 83 ? 11.320 -1.010 -10.431 1.00 81.44 83 GLU A O 1
ATOM 624 N N . GLU A 1 84 ? 10.892 1.189 -10.328 1.00 81.69 84 GLU A N 1
ATOM 625 C CA . GLU A 1 84 ? 11.409 1.410 -8.971 1.00 81.69 84 GLU A CA 1
ATOM 626 C C . GLU A 1 84 ? 10.291 1.605 -7.936 1.00 81.69 84 GLU A C 1
ATOM 628 O O . GLU A 1 84 ? 10.428 1.195 -6.789 1.00 81.69 84 GLU A O 1
ATOM 633 N N . LEU A 1 85 ? 9.148 2.163 -8.331 1.00 85.69 85 LEU A N 1
ATOM 634 C CA . LEU A 1 85 ? 8.075 2.564 -7.429 1.00 85.69 85 LEU A CA 1
ATOM 635 C C . LEU A 1 85 ? 6.912 1.575 -7.437 1.00 85.69 85 LEU A C 1
ATOM 637 O O . LEU A 1 85 ? 6.284 1.308 -8.466 1.00 85.69 85 LEU A O 1
ATOM 641 N N . LEU A 1 86 ? 6.542 1.150 -6.239 1.00 91.06 86 LEU A N 1
ATOM 642 C CA . LEU A 1 86 ? 5.362 0.360 -5.942 1.00 91.06 86 LEU A CA 1
ATOM 643 C C . LEU A 1 86 ? 4.458 1.128 -4.985 1.00 91.06 86 LEU A C 1
ATOM 645 O O . LEU A 1 86 ? 4.932 1.867 -4.122 1.00 91.06 86 LEU A O 1
ATOM 649 N N . SER A 1 87 ? 3.146 0.972 -5.137 1.00 92.94 87 SER A N 1
ATOM 650 C CA . SER A 1 87 ? 2.195 1.570 -4.206 1.00 92.94 87 SER A CA 1
ATOM 651 C C . SER A 1 87 ? 1.073 0.610 -3.854 1.00 92.94 87 SER A C 1
ATOM 653 O O . SER A 1 87 ? 0.506 -0.004 -4.759 1.00 92.94 87 SER A O 1
ATOM 655 N N . CYS A 1 88 ? 0.702 0.580 -2.582 1.00 94.00 88 CYS A N 1
ATOM 656 C CA . CYS A 1 88 ? -0.492 -0.084 -2.081 1.00 94.00 88 CYS A CA 1
ATOM 657 C C . CYS A 1 88 ? -1.494 0.967 -1.608 1.00 94.00 88 CYS A C 1
ATOM 659 O O . CYS A 1 88 ? -1.148 1.820 -0.792 1.00 94.00 88 CYS A O 1
ATOM 661 N N . THR A 1 89 ? -2.731 0.903 -2.095 1.00 94.25 89 THR A N 1
ATOM 662 C CA . THR A 1 89 ? -3.799 1.843 -1.728 1.00 94.25 89 THR A CA 1
ATOM 663 C C . THR A 1 89 ? -5.046 1.091 -1.284 1.00 94.25 89 THR A C 1
ATOM 665 O O . THR A 1 89 ? -5.472 0.146 -1.945 1.00 94.25 89 THR A O 1
ATOM 668 N N . GLY A 1 90 ? -5.655 1.534 -0.192 1.00 90.69 90 GLY A N 1
ATOM 669 C CA . GLY A 1 90 ? -6.846 0.923 0.397 1.00 90.69 90 GLY A CA 1
ATOM 670 C C . GLY A 1 90 ? -7.304 1.711 1.618 1.00 90.69 90 GLY A C 1
ATOM 671 O O . GLY A 1 90 ? -6.870 2.844 1.795 1.00 90.69 90 GLY A O 1
ATOM 672 N N . GLY A 1 91 ? -8.214 1.151 2.421 1.00 78.88 91 GLY A N 1
ATOM 673 C CA . GLY A 1 91 ? -8.616 1.679 3.739 1.00 78.88 91 GLY A CA 1
ATOM 674 C C . GLY A 1 91 ? -8.687 3.210 3.866 1.00 78.88 91 GLY A C 1
ATOM 675 O O . GLY A 1 91 ? -7.723 3.847 4.275 1.00 78.88 91 GLY A O 1
ATOM 676 N N . ALA A 1 92 ? -9.828 3.820 3.528 1.00 83.50 92 ALA A N 1
ATOM 677 C CA . ALA A 1 92 ? -10.018 5.279 3.599 1.00 83.50 92 ALA A CA 1
ATOM 678 C C . ALA A 1 92 ? -8.968 6.107 2.811 1.00 83.50 92 ALA A C 1
ATOM 680 O O . ALA A 1 92 ? -8.594 7.211 3.209 1.00 83.50 92 ALA A O 1
ATOM 681 N N . ASN A 1 93 ? -8.515 5.599 1.659 1.00 86.44 93 ASN A N 1
ATOM 682 C CA . ASN A 1 93 ? -7.478 6.206 0.811 1.00 86.44 93 ASN A CA 1
ATOM 683 C C . ASN A 1 93 ? -6.091 6.297 1.477 1.00 86.44 93 ASN A C 1
ATOM 685 O O . ASN A 1 93 ? -5.281 7.155 1.108 1.00 86.44 93 ASN A O 1
ATOM 689 N N . ALA A 1 94 ? -5.795 5.426 2.441 1.00 89.62 94 ALA A N 1
ATOM 690 C CA . ALA A 1 94 ? -4.429 5.183 2.879 1.00 89.62 94 ALA A CA 1
ATOM 691 C C . ALA A 1 94 ? -3.605 4.692 1.684 1.00 89.62 94 ALA A C 1
ATOM 693 O O . ALA A 1 94 ? -3.986 3.749 0.989 1.00 89.62 94 ALA A O 1
ATOM 694 N N . THR A 1 95 ? -2.494 5.373 1.407 1.00 92.69 95 THR A N 1
ATOM 695 C CA . THR A 1 95 ? -1.558 4.969 0.354 1.00 92.69 95 THR A CA 1
ATOM 696 C C . THR A 1 95 ? -0.175 4.813 0.945 1.00 92.69 95 THR A C 1
ATOM 698 O O . THR A 1 95 ? 0.331 5.726 1.597 1.00 92.69 95 THR A O 1
ATOM 701 N N . VAL A 1 96 ? 0.419 3.657 0.680 1.00 92.81 96 VAL A N 1
ATOM 702 C CA . VAL A 1 96 ? 1.783 3.302 1.045 1.00 92.81 96 VAL A CA 1
ATOM 703 C C . VAL A 1 96 ? 2.610 3.183 -0.225 1.00 92.81 96 VAL A C 1
ATOM 705 O O . VAL A 1 96 ? 2.143 2.640 -1.226 1.00 92.81 96 VAL A O 1
ATOM 708 N N . PHE A 1 97 ? 3.829 3.701 -0.181 1.00 91.31 97 PHE A N 1
ATOM 709 C CA . PHE A 1 97 ? 4.783 3.725 -1.276 1.00 91.31 97 PHE A CA 1
ATOM 710 C C . PHE A 1 97 ? 6.059 2.997 -0.873 1.00 91.31 97 PHE A C 1
ATOM 712 O O . PHE A 1 97 ? 6.592 3.233 0.211 1.00 91.31 97 PHE A O 1
ATOM 719 N N . PHE A 1 98 ? 6.562 2.176 -1.788 1.00 89.94 98 PHE A N 1
ATOM 720 C CA . PHE A 1 98 ? 7.833 1.477 -1.676 1.00 89.94 98 PHE A CA 1
ATOM 721 C C . PHE A 1 98 ? 8.688 1.830 -2.893 1.00 89.94 98 PHE A C 1
ATOM 723 O O . PHE A 1 98 ? 8.281 1.576 -4.029 1.00 89.94 98 PHE A O 1
ATOM 730 N N . TYR A 1 99 ? 9.840 2.446 -2.648 1.00 84.75 99 TYR A N 1
ATOM 731 C CA . TYR A 1 99 ? 10.837 2.838 -3.646 1.00 84.75 99 TYR A CA 1
ATOM 732 C C . TYR A 1 99 ? 12.155 2.148 -3.335 1.00 84.75 99 TYR A C 1
ATOM 734 O O . TYR A 1 99 ? 12.495 2.114 -2.137 1.00 84.75 99 TYR A O 1
#

pLDDT: mean 84.31, std 10.6, range [43.94, 95.94]

Foldseek 3Di:
DWDFDQDPNATWTFLDQDDAQLFGTKIKHPVADSQNSVQVVCQLCVPPDRVPHHSQVSPDQWTWGQRPVVRDIWIWGKDDPDPQWIWTATDVGIIMITD